Protein AF-A0A132B4L3-F1 (afdb_monomer_lite)

Secondary structure (DSSP, 8-state):
----SEEEEEEEEEETTEEEEEEEEEEE-TTTTTTTTSTTHHHHHHHHHHHHHHHHHHH-TTS------EEE-TTS-EEE---

Structure (mmCIF, N/CA/C/O backbone):
data_AF-A0A132B4L3-F1
#
_entry.id   AF-A0A132B4L3-F1
#
loop_
_atom_site.group_PDB
_atom_site.id
_atom_site.type_symbol
_atom_site.label_atom_id
_atom_site.label_alt_id
_atom_site.label_comp_id
_atom_site.label_asym_id
_atom_site.label_entity_id
_atom_site.label_seq_id
_atom_site.pdbx_PDB_ins_code
_atom_site.Cartn_x
_atom_site.Cartn_y
_atom_site.Cartn_z
_atom_site.occupancy
_atom_site.B_iso_or_equiv
_atom_site.auth_seq_id
_atom_site.auth_comp_id
_atom_site.auth_asym_id
_atom_site.auth_atom_id
_atom_site.pdbx_PDB_model_num
ATOM 1 N N . MET A 1 1 ? -16.040 -11.632 -6.536 1.00 39.28 1 MET A N 1
ATOM 2 C CA . MET A 1 1 ? -15.675 -10.904 -5.299 1.00 39.28 1 MET A CA 1
ATOM 3 C C . MET A 1 1 ? -14.803 -9.718 -5.679 1.00 39.28 1 MET A C 1
ATOM 5 O O . MET A 1 1 ? -13.787 -9.935 -6.323 1.00 39.28 1 MET A O 1
ATOM 9 N N . ALA A 1 2 ? -15.198 -8.488 -5.346 1.00 61.25 2 ALA A N 1
ATOM 10 C CA . ALA A 1 2 ? -14.350 -7.310 -5.534 1.00 61.25 2 ALA A CA 1
ATOM 11 C C . ALA A 1 2 ? -13.680 -6.953 -4.201 1.00 61.25 2 ALA A C 1
ATOM 13 O O . ALA A 1 2 ? -14.348 -6.898 -3.166 1.00 61.25 2 ALA A O 1
ATOM 14 N N . GLY A 1 3 ? -12.366 -6.725 -4.217 1.00 66.12 3 GLY A N 1
ATOM 15 C CA . GLY A 1 3 ? -11.63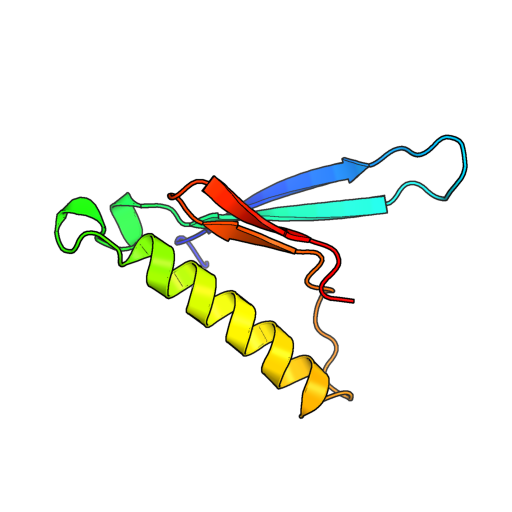8 -6.257 -3.042 1.00 66.12 3 GLY A CA 1
ATOM 16 C C . GLY A 1 3 ? -12.122 -4.861 -2.669 1.00 66.12 3 GLY A C 1
ATOM 17 O O . GLY A 1 3 ? -11.868 -3.910 -3.398 1.00 66.12 3 GLY A O 1
ATOM 18 N N . SER A 1 4 ? -12.846 -4.740 -1.556 1.00 83.06 4 SER A N 1
ATOM 19 C CA . SER A 1 4 ? -13.462 -3.471 -1.156 1.00 83.06 4 SER A CA 1
ATOM 20 C C . SER A 1 4 ? -12.744 -2.784 0.007 1.00 83.06 4 SER A C 1
ATOM 22 O O . SER A 1 4 ? -13.217 -1.749 0.454 1.00 83.06 4 SER A O 1
ATOM 24 N N . PHE A 1 5 ? -11.626 -3.340 0.490 1.00 84.94 5 PHE A N 1
ATOM 25 C CA . PHE A 1 5 ? -10.909 -2.909 1.701 1.00 84.94 5 PHE A CA 1
ATOM 26 C C . PHE A 1 5 ? -9.859 -1.820 1.473 1.00 84.94 5 PHE A C 1
ATOM 28 O O . PHE A 1 5 ? -9.417 -1.209 2.441 1.00 84.94 5 PHE A O 1
ATOM 35 N N . ASN A 1 6 ? -9.459 -1.593 0.222 1.00 89.38 6 ASN A N 1
ATOM 36 C CA . ASN A 1 6 ? -8.427 -0.629 -0.140 1.00 89.38 6 ASN A CA 1
ATOM 37 C C . ASN A 1 6 ? -8.966 0.325 -1.214 1.00 89.38 6 ASN A C 1
ATOM 39 O O . ASN A 1 6 ? -9.624 -0.113 -2.159 1.00 89.38 6 ASN A O 1
ATOM 43 N N . VAL A 1 7 ? -8.654 1.612 -1.089 1.00 90.75 7 VAL A N 1
ATOM 44 C CA . VAL A 1 7 ? -8.799 2.595 -2.169 1.00 90.75 7 VAL A CA 1
ATOM 45 C C . VAL A 1 7 ? -7.488 2.639 -2.939 1.00 90.75 7 VAL A C 1
ATOM 47 O O . VAL A 1 7 ? -6.426 2.832 -2.352 1.00 90.75 7 VAL A O 1
ATOM 50 N N . CYS A 1 8 ? -7.566 2.458 -4.255 1.00 91.75 8 CYS A N 1
ATOM 51 C CA . CYS A 1 8 ? -6.416 2.510 -5.151 1.00 91.75 8 CYS A CA 1
ATOM 52 C C . CYS A 1 8 ? -6.438 3.828 -5.925 1.00 91.75 8 CYS A C 1
ATOM 54 O O . CYS A 1 8 ? -7.327 4.046 -6.747 1.00 91.75 8 CYS A O 1
ATOM 56 N N . ILE A 1 9 ? -5.449 4.685 -5.686 1.00 92.69 9 ILE A N 1
ATOM 57 C CA . ILE A 1 9 ? -5.306 5.973 -6.364 1.00 92.69 9 ILE A CA 1
ATOM 58 C C . ILE A 1 9 ? -4.173 5.859 -7.391 1.00 92.69 9 ILE A C 1
ATOM 60 O O . ILE A 1 9 ? -3.014 5.680 -7.000 1.00 92.69 9 ILE A O 1
ATOM 64 N N . PRO A 1 10 ? -4.462 5.934 -8.702 1.00 92.25 10 PRO A N 1
ATOM 65 C CA . PRO A 1 10 ? -3.424 5.967 -9.720 1.00 92.25 10 PRO A CA 1
ATOM 66 C C . PRO A 1 10 ? -2.725 7.331 -9.705 1.00 92.25 10 PRO A C 1
ATOM 68 O O . PRO A 1 10 ? -3.367 8.373 -9.802 1.00 92.25 10 PRO A O 1
ATOM 71 N N . VAL A 1 11 ? 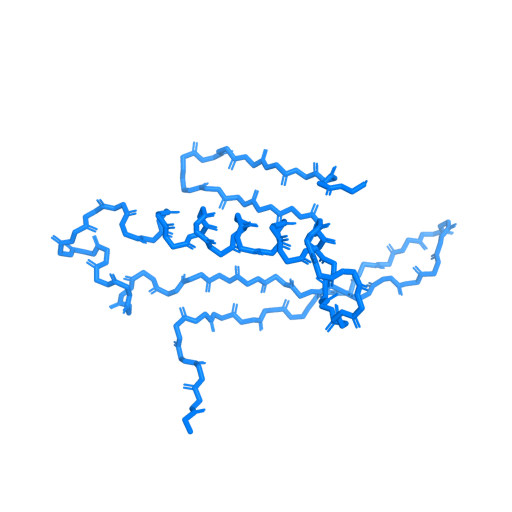-1.397 7.324 -9.630 1.00 90.88 11 VAL A N 1
ATOM 72 C CA . VAL A 1 11 ? -0.565 8.531 -9.622 1.00 90.88 11 VAL A CA 1
ATOM 73 C C . VAL A 1 11 ? 0.407 8.477 -10.791 1.00 90.88 11 VAL A C 1
ATOM 75 O O . VAL A 1 11 ? 1.096 7.480 -11.022 1.00 90.88 11 VAL A O 1
ATOM 78 N N . ARG A 1 12 ? 0.463 9.568 -11.556 1.00 90.25 12 ARG A N 1
ATOM 79 C CA . ARG A 1 12 ? 1.427 9.741 -12.642 1.00 90.25 12 ARG A CA 1
ATOM 80 C C . ARG A 1 12 ? 2.543 10.658 -12.162 1.00 90.25 12 ARG A C 1
ATOM 82 O O . ARG A 1 12 ? 2.314 11.836 -11.918 1.00 90.25 12 ARG A O 1
ATOM 89 N N . VAL A 1 13 ? 3.744 10.109 -12.042 1.00 85.88 13 VAL A N 1
ATOM 90 C CA . VAL A 1 13 ? 4.949 10.848 -11.672 1.00 85.88 13 VAL A CA 1
ATOM 91 C C . VAL A 1 13 ? 5.646 11.275 -12.958 1.00 85.88 13 VAL A C 1
ATOM 93 O O . VAL A 1 13 ? 6.212 10.453 -13.684 1.00 85.88 13 VAL A O 1
ATOM 96 N N . ASN A 1 14 ? 5.574 12.569 -13.259 1.00 83.88 14 ASN A N 1
ATOM 97 C CA . ASN A 1 14 ? 6.304 13.164 -14.371 1.00 83.88 14 ASN A CA 1
ATOM 98 C C . ASN A 1 14 ? 7.679 13.606 -13.865 1.00 83.88 14 ASN A C 1
ATOM 100 O O . ASN A 1 14 ? 7.767 14.398 -12.932 1.00 83.88 14 ASN A O 1
ATOM 104 N N . SER A 1 15 ? 8.747 13.096 -14.475 1.00 76.38 15 SER A N 1
ATOM 105 C CA . SER A 1 15 ? 10.116 13.526 -14.190 1.00 76.38 15 SER A CA 1
ATOM 106 C C . SER A 1 15 ? 10.704 14.174 -15.435 1.00 76.38 15 SER A C 1
ATOM 108 O O . SER A 1 15 ? 10.607 13.615 -16.522 1.00 76.38 15 SER A O 1
ATOM 110 N N . ALA A 1 16 ? 11.345 15.334 -15.284 1.00 68.81 16 ALA A N 1
ATOM 111 C CA . ALA A 1 16 ? 12.034 16.006 -16.388 1.00 68.81 16 ALA A CA 1
ATOM 112 C C . ALA A 1 16 ? 13.270 15.228 -16.889 1.00 68.81 16 ALA A C 1
ATOM 114 O O . ALA A 1 16 ? 13.767 15.504 -17.975 1.00 68.81 16 ALA A O 1
ATOM 115 N N . LYS A 1 17 ? 13.775 14.265 -16.099 1.00 66.50 17 LYS A N 1
ATOM 116 C CA . LYS A 1 17 ? 15.006 13.502 -16.375 1.00 66.50 17 LYS A CA 1
ATOM 117 C C . LYS A 1 17 ? 14.772 12.011 -16.672 1.00 66.50 17 LYS A C 1
ATOM 119 O O . LYS A 1 17 ? 15.734 11.291 -16.906 1.00 66.50 17 LYS A O 1
ATOM 124 N N . SER A 1 18 ? 13.534 11.512 -16.620 1.00 61.41 18 SER A N 1
ATOM 125 C CA . SER A 1 18 ? 13.229 10.082 -16.801 1.00 61.41 18 SER A CA 1
ATOM 126 C C . SER A 1 18 ? 11.828 9.868 -17.379 1.00 61.41 18 SER A C 1
ATOM 128 O O . SER A 1 18 ? 10.981 10.756 -17.308 1.00 61.41 18 SER A O 1
ATOM 130 N N . HIS A 1 19 ? 11.566 8.676 -17.924 1.00 68.69 19 HIS A N 1
ATOM 131 C CA . HIS A 1 19 ? 10.241 8.288 -18.411 1.00 68.69 19 HIS A CA 1
ATOM 132 C C . HIS A 1 19 ? 9.165 8.499 -17.334 1.00 68.69 19 HIS A C 1
ATOM 134 O O . HIS A 1 19 ? 9.386 8.218 -16.154 1.00 68.69 19 HIS A O 1
ATOM 140 N N . SER A 1 20 ? 7.978 8.968 -17.743 1.00 72.12 20 SER A N 1
ATOM 141 C CA . SER A 1 20 ? 6.848 9.144 -16.826 1.00 72.12 20 SER A CA 1
ATOM 142 C C . SER A 1 20 ? 6.509 7.811 -16.157 1.00 72.12 20 SER A C 1
ATOM 144 O O . SER A 1 20 ? 6.107 6.868 -16.845 1.00 72.12 20 SER A O 1
ATOM 146 N N . LYS A 1 21 ? 6.648 7.734 -14.831 1.00 82.62 21 LYS A N 1
ATOM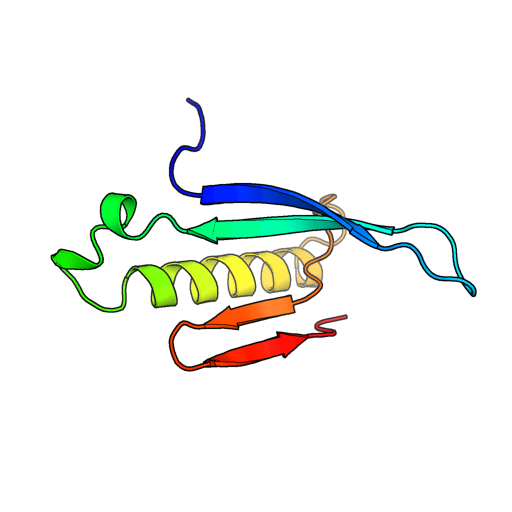 147 C CA . LYS A 1 21 ? 6.307 6.539 -14.052 1.00 82.62 21 LYS A CA 1
ATOM 148 C C . LYS A 1 21 ? 4.840 6.605 -13.647 1.00 82.62 21 LYS A C 1
ATOM 150 O O . LYS A 1 21 ? 4.335 7.654 -13.250 1.00 82.62 21 LYS A O 1
ATOM 155 N N . ARG A 1 22 ? 4.140 5.477 -13.741 1.00 88.12 22 ARG A N 1
ATOM 156 C CA . ARG A 1 22 ? 2.782 5.328 -13.213 1.00 88.12 22 ARG A CA 1
ATOM 157 C C . ARG A 1 22 ? 2.853 4.420 -11.996 1.00 88.12 22 ARG A C 1
ATOM 159 O O . ARG A 1 22 ? 3.316 3.290 -12.106 1.00 88.12 22 ARG A O 1
ATOM 166 N N . VAL A 1 23 ? 2.411 4.928 -10.858 1.00 90.06 23 VAL A N 1
ATOM 167 C CA . VAL A 1 23 ? 2.354 4.190 -9.596 1.00 90.06 23 VAL A CA 1
ATOM 168 C C . VAL A 1 23 ? 0.914 4.146 -9.103 1.00 90.06 23 VAL A C 1
ATOM 170 O O . VAL A 1 23 ? 0.069 4.923 -9.546 1.00 90.06 23 VAL A O 1
ATOM 173 N N . ILE A 1 24 ? 0.618 3.208 -8.212 1.00 92.94 24 ILE A N 1
ATOM 174 C CA . ILE A 1 24 ? -0.677 3.120 -7.541 1.00 92.94 24 ILE A CA 1
ATOM 175 C C . ILE A 1 24 ? -0.408 3.253 -6.054 1.00 92.94 24 ILE A C 1
ATOM 177 O O . ILE A 1 24 ? 0.388 2.495 -5.505 1.00 92.94 24 ILE A O 1
ATOM 181 N N . ILE A 1 25 ? -1.088 4.196 -5.414 1.00 92.12 25 ILE A N 1
ATOM 182 C CA . ILE A 1 25 ? -1.090 4.316 -3.961 1.00 92.12 25 ILE A CA 1
ATOM 183 C C . ILE A 1 25 ? -2.326 3.594 -3.439 1.00 92.12 25 ILE A C 1
ATOM 185 O O . ILE A 1 25 ? -3.429 3.782 -3.956 1.00 92.12 25 ILE A O 1
ATOM 189 N N . ARG A 1 26 ? -2.135 2.734 -2.441 1.00 92.25 26 ARG A N 1
ATOM 190 C CA . ARG A 1 26 ? -3.198 1.935 -1.831 1.00 92.25 26 ARG A CA 1
ATOM 191 C C . ARG A 1 26 ? -3.401 2.398 -0.398 1.00 92.25 26 ARG A C 1
ATOM 193 O O . ARG A 1 26 ? -2.466 2.342 0.391 1.00 92.25 26 ARG A O 1
ATOM 200 N N . PHE A 1 27 ? -4.618 2.821 -0.077 1.00 89.75 27 PHE A N 1
ATOM 201 C CA . PHE A 1 27 ? -5.003 3.208 1.277 1.00 89.75 27 PHE A CA 1
ATOM 202 C C . PHE A 1 27 ? -5.996 2.196 1.843 1.00 89.75 27 PHE A C 1
ATOM 204 O O . PHE A 1 27 ? -7.023 1.961 1.194 1.00 89.75 27 PHE A O 1
ATOM 211 N N . PRO A 1 28 ? -5.745 1.610 3.026 1.00 90.62 28 PRO A N 1
ATOM 212 C CA . PRO A 1 28 ? -6.756 0.810 3.696 1.00 90.62 28 PRO A CA 1
ATOM 213 C C . PRO A 1 28 ? -7.913 1.701 4.138 1.00 90.62 28 PRO A C 1
ATOM 215 O O . PRO A 1 28 ? -7.725 2.852 4.520 1.00 90.62 28 PRO A O 1
ATOM 218 N N . LEU A 1 29 ? -9.126 1.160 4.080 1.00 89.06 29 LEU A N 1
ATOM 219 C CA . LEU A 1 29 ? -10.333 1.831 4.546 1.00 89.06 29 LEU A CA 1
ATOM 220 C C . LEU A 1 29 ? -10.550 1.505 6.033 1.00 89.06 29 LEU A C 1
ATOM 222 O O . LEU A 1 29 ? -10.974 0.382 6.325 1.00 89.06 29 LEU A O 1
ATOM 226 N N . PRO A 1 30 ? -10.320 2.450 6.971 1.00 81.81 30 PRO A N 1
ATOM 227 C CA . PRO A 1 30 ? -10.310 2.170 8.415 1.00 81.81 30 PRO A CA 1
ATOM 228 C C . PRO A 1 30 ? -11.624 1.561 8.921 1.00 81.81 30 PRO A C 1
ATOM 230 O O . PRO A 1 30 ? -11.641 0.622 9.714 1.00 81.81 30 PRO A O 1
ATOM 233 N N . TYR A 1 31 ? -12.750 2.032 8.378 1.00 82.88 31 TYR A N 1
ATOM 234 C CA . TYR A 1 31 ? -14.081 1.547 8.740 1.00 82.88 31 TYR A CA 1
ATOM 235 C C . TYR A 1 31 ? -14.360 0.104 8.289 1.00 82.88 31 TYR A C 1
ATOM 237 O O . TYR A 1 31 ? -15.230 -0.549 8.854 1.00 82.88 31 TYR A O 1
ATOM 245 N N . LYS A 1 32 ? -13.634 -0.419 7.290 1.00 85.06 32 LYS A N 1
ATOM 246 C CA . LYS A 1 32 ? -13.792 -1.807 6.814 1.00 85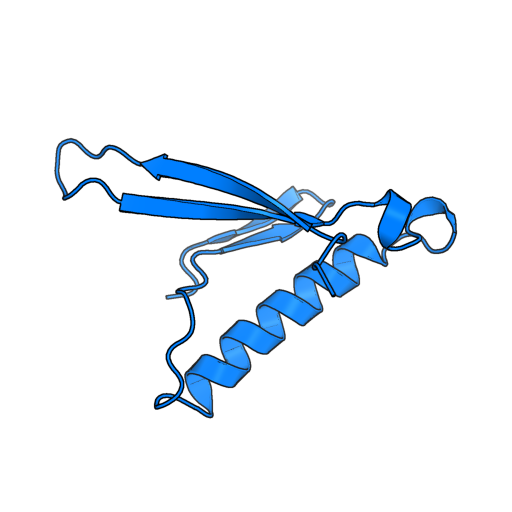.06 32 LYS A CA 1
ATOM 247 C C . LYS A 1 32 ? -12.842 -2.789 7.473 1.00 85.06 32 LYS A C 1
ATOM 249 O O . LYS A 1 32 ? -13.086 -3.988 7.416 1.00 85.06 32 LYS A O 1
ATOM 254 N N . VAL A 1 33 ? -11.763 -2.289 8.064 1.00 83.06 33 VAL A N 1
ATOM 255 C CA . VAL A 1 33 ? -10.833 -3.101 8.856 1.00 83.06 33 VAL A CA 1
ATOM 256 C C . VAL A 1 33 ? -11.229 -3.131 10.331 1.00 83.06 33 VAL A C 1
ATOM 258 O O . VAL A 1 33 ? -10.540 -3.751 11.126 1.00 83.06 33 VAL A O 1
ATOM 261 N N . GLY A 1 34 ? -12.339 -2.491 10.712 1.00 83.88 34 GLY A N 1
ATOM 262 C CA . GLY A 1 34 ? -12.798 -2.478 12.099 1.00 83.88 34 GLY A CA 1
ATOM 263 C C . GLY A 1 34 ? -11.856 -1.720 13.034 1.00 83.88 34 GLY A C 1
ATOM 264 O O . GLY A 1 34 ? -11.844 -2.011 14.224 1.00 83.88 34 GLY A O 1
ATOM 265 N N . ASP A 1 35 ? -11.090 -0.751 12.517 1.00 85.75 35 ASP A N 1
ATOM 266 C CA . ASP A 1 35 ? -10.094 -0.008 13.309 1.00 85.75 35 ASP A CA 1
ATOM 267 C C . ASP A 1 35 ? -10.745 0.775 14.463 1.00 85.75 35 ASP A C 1
ATOM 269 O O . ASP A 1 35 ? -10.155 0.960 15.518 1.00 85.75 35 ASP A O 1
ATOM 273 N N . LEU A 1 36 ? -12.015 1.170 14.296 1.00 83.12 36 LEU A N 1
ATOM 274 C CA . LEU A 1 36 ? -12.815 1.796 15.355 1.00 83.12 36 LEU A CA 1
ATOM 275 C C . LEU A 1 36 ? -13.098 0.856 16.536 1.00 83.12 36 LEU A C 1
ATOM 277 O O . LEU A 1 36 ? -13.254 1.325 17.658 1.00 83.12 36 LEU A O 1
ATOM 281 N N . GLN A 1 37 ? -13.216 -0.450 16.284 1.00 88.00 37 GLN A N 1
ATOM 282 C CA . GLN A 1 37 ? -13.462 -1.460 17.320 1.00 88.00 37 GLN A CA 1
ATOM 283 C C . GLN A 1 37 ? -12.149 -1.992 17.902 1.00 88.00 37 GLN A C 1
ATOM 285 O O . GLN A 1 37 ? -12.077 -2.281 19.092 1.00 88.00 37 GLN A O 1
ATOM 290 N N . HIS A 1 38 ? -11.116 -2.095 17.063 1.00 85.38 38 HIS A N 1
ATOM 291 C CA . HIS A 1 38 ? -9.792 -2.588 17.422 1.00 85.38 38 HIS A CA 1
ATOM 292 C C . HIS A 1 38 ? -8.734 -1.621 16.870 1.00 85.38 38 HIS A C 1
ATOM 294 O O . HIS A 1 38 ? -8.319 -1.774 15.717 1.00 85.38 38 HIS A O 1
ATOM 300 N N . PRO A 1 39 ? -8.313 -0.609 17.649 1.00 85.50 39 PRO A N 1
ATOM 301 C CA . PRO A 1 39 ? -7.350 0.377 17.174 1.00 85.50 39 PRO A CA 1
ATOM 302 C C . PRO A 1 39 ? -6.021 -0.296 16.818 1.00 85.50 39 PRO A C 1
ATOM 304 O O . PRO A 1 39 ? -5.487 -1.078 17.604 1.00 85.50 39 PRO A O 1
ATOM 307 N N . GLY A 1 40 ? -5.492 0.013 15.632 1.00 86.38 40 GLY A N 1
ATOM 308 C CA . GLY A 1 40 ? -4.235 -0.545 15.123 1.00 86.38 40 GLY A CA 1
ATOM 309 C C . GLY A 1 40 ? -4.419 -1.647 14.080 1.00 86.38 40 GLY A C 1
ATOM 310 O O . GLY A 1 40 ? -3.445 -2.073 13.462 1.00 86.38 40 GLY A O 1
ATOM 311 N N . ASN A 1 41 ? -5.652 -2.069 13.798 1.00 88.62 41 ASN A N 1
ATOM 312 C CA . ASN A 1 41 ? -5.918 -3.083 12.780 1.00 88.62 41 ASN A CA 1
ATOM 313 C C . ASN A 1 41 ? -5.591 -2.574 11.364 1.00 88.62 41 ASN A C 1
ATOM 315 O O . ASN A 1 41 ? -5.153 -3.336 10.499 1.00 88.62 41 ASN A O 1
ATOM 319 N N . ALA A 1 42 ? -5.766 -1.270 11.119 1.00 88.44 42 ALA A N 1
ATOM 320 C CA . ALA A 1 42 ? -5.325 -0.641 9.876 1.00 88.44 42 ALA A CA 1
ATOM 321 C C . ALA A 1 42 ? -3.797 -0.685 9.720 1.00 88.44 42 ALA A C 1
ATOM 323 O O . ALA A 1 42 ? -3.296 -0.952 8.627 1.00 88.44 42 ALA A O 1
ATOM 324 N N . GLU A 1 43 ? -3.063 -0.449 10.808 1.00 90.50 43 GLU A N 1
ATOM 325 C CA . GLU A 1 43 ? -1.602 -0.489 10.823 1.00 90.50 43 GLU A CA 1
ATOM 326 C C . GLU A 1 43 ? -1.080 -1.910 10.593 1.00 90.50 43 GLU A C 1
ATOM 328 O O . GLU A 1 43 ? -0.239 -2.128 9.718 1.00 90.50 43 GLU A O 1
ATOM 333 N N . GLU A 1 44 ? -1.630 -2.881 11.323 1.00 90.75 44 GLU A N 1
ATOM 334 C CA . GLU A 1 44 ? -1.285 -4.296 11.193 1.00 90.75 44 GLU A CA 1
ATOM 335 C C . GLU A 1 44 ? -1.518 -4.791 9.763 1.00 90.75 44 GLU A C 1
ATOM 337 O O . GLU A 1 44 ? -0.667 -5.454 9.168 1.00 90.75 44 GLU A O 1
ATOM 342 N N . LYS A 1 45 ? -2.631 -4.377 9.145 1.00 91.06 45 LYS A N 1
ATOM 343 C CA . LYS A 1 45 ? -2.910 -4.676 7.740 1.00 91.06 45 LYS A CA 1
ATOM 344 C C . LYS A 1 45 ? -1.832 -4.132 6.803 1.00 91.06 45 LYS A C 1
ATOM 346 O O . LYS A 1 45 ? -1.410 -4.854 5.901 1.00 91.06 45 LYS A O 1
ATOM 351 N N . ILE A 1 46 ? -1.405 -2.879 6.977 1.00 91.81 46 ILE A N 1
ATOM 352 C CA . ILE A 1 46 ? -0.365 -2.274 6.128 1.00 91.81 46 ILE A CA 1
ATOM 353 C C . ILE A 1 46 ? 0.946 -3.049 6.274 1.00 91.81 46 ILE A C 1
ATOM 355 O O . ILE A 1 46 ? 1.552 -3.413 5.265 1.00 91.81 46 ILE A O 1
ATOM 359 N N . ARG A 1 47 ? 1.361 -3.336 7.514 1.00 92.19 47 ARG A N 1
ATOM 360 C CA . ARG A 1 47 ? 2.588 -4.091 7.805 1.00 92.19 47 ARG A CA 1
ATOM 361 C C . ARG A 1 47 ? 2.537 -5.494 7.202 1.00 92.19 47 ARG A C 1
ATOM 363 O O . ARG A 1 47 ? 3.490 -5.904 6.544 1.00 92.19 47 ARG A O 1
ATOM 370 N N . SER A 1 48 ? 1.417 -6.195 7.364 1.00 93.31 48 SER A N 1
ATOM 371 C CA . SER A 1 48 ? 1.213 -7.543 6.830 1.00 93.31 48 SER A CA 1
ATOM 372 C C . SER A 1 48 ? 1.208 -7.571 5.295 1.00 93.31 48 SER A C 1
ATOM 374 O O . SER A 1 48 ? 1.882 -8.412 4.692 1.00 93.31 48 SER A O 1
ATOM 376 N N . GLU A 1 49 ? 0.528 -6.621 4.636 1.00 92.62 49 GLU A N 1
ATOM 377 C CA . GLU A 1 49 ? 0.574 -6.496 3.171 1.00 92.62 49 GLU A CA 1
ATOM 378 C C . GLU A 1 49 ? 2.010 -6.223 2.694 1.00 92.62 49 GLU A C 1
ATOM 380 O O . GLU A 1 49 ? 2.491 -6.915 1.797 1.00 92.62 49 GLU A O 1
ATOM 385 N N . ALA A 1 50 ? 2.721 -5.275 3.316 1.00 92.81 50 ALA A N 1
ATOM 386 C CA . ALA A 1 50 ? 4.099 -4.943 2.955 1.00 92.81 50 ALA A CA 1
ATOM 387 C C . ALA A 1 50 ? 5.054 -6.137 3.123 1.00 92.81 50 ALA A C 1
ATOM 389 O O . ALA A 1 50 ? 5.786 -6.469 2.189 1.00 92.81 50 ALA A O 1
ATOM 390 N N . ALA A 1 51 ? 4.999 -6.824 4.268 1.00 93.50 51 ALA A N 1
ATOM 391 C CA . ALA A 1 51 ? 5.802 -8.014 4.538 1.00 93.50 51 ALA A CA 1
ATOM 392 C C . ALA A 1 51 ? 5.527 -9.132 3.524 1.00 93.50 51 ALA A C 1
ATOM 394 O O . ALA A 1 51 ? 6.458 -9.761 3.032 1.00 93.50 51 ALA A O 1
ATOM 395 N N . THR A 1 52 ? 4.261 -9.333 3.147 1.00 94.06 52 THR A N 1
ATOM 396 C CA . THR A 1 52 ? 3.875 -10.326 2.134 1.00 94.06 52 THR A CA 1
ATOM 397 C C . THR A 1 52 ? 4.470 -9.992 0.767 1.00 94.06 52 THR A C 1
ATOM 399 O O . THR A 1 52 ? 5.015 -10.871 0.103 1.00 94.06 52 THR A O 1
ATOM 402 N N . PHE A 1 53 ? 4.405 -8.724 0.342 1.00 92.06 53 PHE A N 1
ATOM 403 C CA . PHE A 1 53 ? 5.024 -8.292 -0.913 1.00 92.06 53 PHE A CA 1
ATOM 404 C C . PHE A 1 53 ? 6.533 -8.551 -0.910 1.00 92.06 53 PHE A C 1
ATOM 406 O O . PHE A 1 53 ? 7.036 -9.119 -1.874 1.00 92.06 53 PHE A O 1
ATOM 413 N N . ILE A 1 54 ? 7.237 -8.185 0.164 1.00 91.94 54 ILE A N 1
ATOM 414 C CA . ILE A 1 54 ? 8.685 -8.414 0.302 1.00 91.94 54 ILE A CA 1
ATOM 415 C C . ILE A 1 54 ? 8.994 -9.916 0.268 1.00 91.94 54 ILE A C 1
ATOM 417 O O . ILE A 1 54 ? 9.821 -10.361 -0.523 1.00 91.94 54 ILE A O 1
ATOM 421 N N . TRP A 1 55 ? 8.254 -10.721 1.030 1.00 94.00 55 TRP A N 1
ATOM 422 C CA . TRP A 1 55 ? 8.475 -12.162 1.099 1.00 94.00 55 TRP A CA 1
ATOM 423 C C . TRP A 1 55 ? 8.277 -12.854 -0.256 1.00 94.00 55 TRP A C 1
ATOM 425 O O . TRP A 1 55 ? 9.120 -13.655 -0.662 1.00 94.00 55 TRP A O 1
ATOM 435 N N . ILE A 1 56 ? 7.203 -12.527 -0.991 1.00 93.81 56 ILE A N 1
ATOM 436 C CA . ILE A 1 56 ? 6.942 -13.108 -2.319 1.00 93.81 56 ILE A CA 1
ATOM 437 C C . ILE A 1 56 ? 8.065 -12.741 -3.292 1.00 93.81 56 ILE A C 1
ATOM 439 O O . ILE A 1 56 ? 8.472 -13.575 -4.096 1.00 93.81 56 ILE A O 1
ATOM 443 N N . ARG A 1 57 ? 8.600 -11.518 -3.219 1.00 89.62 57 ARG A N 1
ATOM 444 C CA . ARG A 1 57 ? 9.720 -11.092 -4.074 1.00 89.62 57 ARG A CA 1
ATOM 445 C C . ARG A 1 57 ? 10.964 -11.936 -3.849 1.00 89.62 57 ARG A C 1
ATOM 447 O O . ARG A 1 57 ? 11.599 -12.339 -4.818 1.00 89.62 57 ARG A O 1
ATOM 454 N N . GLU A 1 58 ? 11.305 -12.164 -2.586 1.00 91.88 58 GLU A N 1
ATOM 455 C CA . GLU A 1 58 ? 12.518 -12.878 -2.189 1.00 91.88 58 GLU A CA 1
ATOM 456 C C . GLU A 1 58 ? 12.410 -14.381 -2.455 1.00 91.88 58 GLU A C 1
ATOM 458 O O . GLU A 1 58 ? 13.358 -15.000 -2.931 1.00 91.88 58 GLU A O 1
ATOM 463 N N . ASN A 1 59 ? 11.242 -14.970 -2.184 1.00 95.75 59 ASN A N 1
ATOM 464 C CA . ASN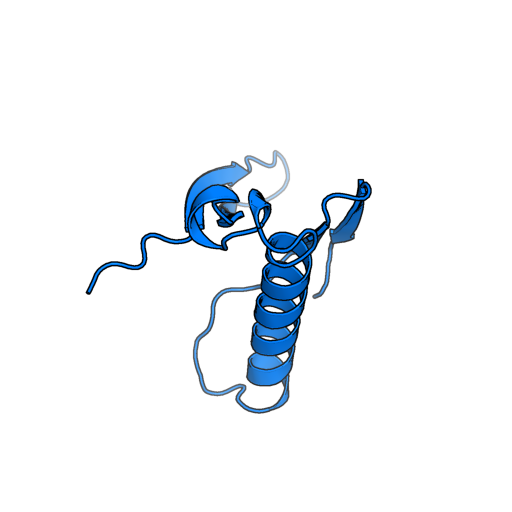 A 1 59 ? 11.060 -16.422 -2.191 1.00 95.75 59 ASN A CA 1
ATOM 465 C C . ASN A 1 59 ? 10.430 -16.948 -3.488 1.00 95.75 59 ASN A C 1
ATOM 467 O O . ASN A 1 59 ? 10.532 -18.136 -3.788 1.00 95.75 59 ASN A O 1
ATOM 471 N N . CYS A 1 60 ? 9.756 -16.098 -4.266 1.00 93.94 60 CYS A N 1
ATOM 472 C CA . CYS A 1 60 ? 9.032 -16.483 -5.479 1.00 93.94 60 CYS A CA 1
ATOM 473 C C . CYS A 1 60 ? 9.334 -15.526 -6.651 1.00 93.94 60 CYS A C 1
ATOM 475 O O . CYS A 1 60 ? 8.412 -14.918 -7.201 1.00 93.94 60 CYS A O 1
ATOM 477 N N . PRO A 1 61 ? 10.601 -15.408 -7.097 1.00 90.06 61 PRO A N 1
ATOM 478 C CA . PRO A 1 61 ? 11.002 -14.438 -8.124 1.00 90.06 61 PRO A CA 1
ATOM 479 C C . PRO A 1 61 ? 10.357 -14.680 -9.498 1.00 90.06 61 PRO A C 1
ATOM 481 O O . PRO A 1 61 ? 10.333 -13.789 -10.343 1.00 90.06 61 PRO A O 1
ATOM 484 N N . THR A 1 62 ? 9.825 -15.880 -9.737 1.00 94.56 62 THR A N 1
ATOM 485 C CA . THR A 1 62 ? 9.111 -16.238 -10.969 1.00 94.56 62 THR A CA 1
ATOM 486 C C . THR A 1 62 ? 7.676 -15.714 -11.007 1.00 94.56 62 THR A C 1
ATOM 488 O O . THR A 1 62 ? 7.077 -15.672 -12.081 1.00 94.56 62 THR A O 1
ATOM 491 N N . VAL A 1 63 ? 7.111 -15.311 -9.864 1.00 92.31 63 VAL A N 1
ATOM 492 C CA . VAL A 1 63 ? 5.748 -14.783 -9.787 1.00 92.31 63 VAL A CA 1
ATOM 493 C C . VAL A 1 63 ? 5.781 -13.284 -10.099 1.00 92.31 63 VAL A C 1
ATOM 495 O O . VAL A 1 63 ? 6.377 -12.510 -9.346 1.00 92.31 63 VAL A O 1
ATOM 498 N N . PRO A 1 64 ? 5.126 -12.828 -11.182 1.00 90.75 64 PRO A N 1
ATOM 499 C CA . PRO A 1 64 ? 5.102 -11.414 -11.518 1.00 90.75 64 PRO A CA 1
ATOM 500 C C . PRO A 1 64 ? 4.202 -10.663 -10.532 1.00 90.75 64 PRO A C 1
ATOM 502 O O . PRO A 1 64 ? 2.976 -10.745 -10.595 1.00 90.75 64 PRO A O 1
ATOM 505 N N . ILE A 1 65 ? 4.816 -9.900 -9.630 1.00 90.88 65 ILE A N 1
ATOM 506 C CA . ILE A 1 65 ? 4.117 -9.013 -8.695 1.00 90.88 65 ILE A CA 1
ATOM 507 C C . ILE A 1 65 ? 4.541 -7.555 -8.894 1.00 90.88 65 ILE A C 1
ATOM 509 O O . ILE A 1 65 ? 5.677 -7.290 -9.302 1.00 90.88 65 ILE A O 1
ATOM 513 N N . PRO A 1 66 ? 3.649 -6.582 -8.623 1.00 89.00 66 PRO A N 1
ATOM 514 C CA . PRO A 1 66 ? 4.005 -5.177 -8.728 1.00 89.00 66 PRO A CA 1
ATOM 515 C C . PRO A 1 66 ? 5.112 -4.806 -7.736 1.00 89.00 66 PRO A C 1
ATOM 517 O O . PRO A 1 66 ? 5.224 -5.359 -6.644 1.00 89.00 66 PRO A O 1
ATOM 520 N N . TYR A 1 67 ? 5.917 -3.827 -8.135 1.00 88.62 67 TYR A N 1
ATOM 521 C CA . TYR A 1 67 ? 6.981 -3.255 -7.322 1.00 88.62 67 TYR A CA 1
ATOM 522 C C . TYR A 1 67 ? 6.405 -2.502 -6.109 1.00 88.62 67 TYR A C 1
ATOM 524 O O . TYR A 1 67 ? 5.652 -1.538 -6.280 1.00 88.62 67 TYR A O 1
ATOM 532 N N . LEU A 1 68 ? 6.775 -2.920 -4.893 1.00 91.50 68 LEU A N 1
ATOM 533 C CA . LEU A 1 68 ? 6.496 -2.174 -3.665 1.00 91.50 68 LEU A CA 1
ATOM 534 C C . LEU A 1 68 ? 7.555 -1.077 -3.493 1.00 91.50 68 LEU A C 1
ATOM 536 O O . LEU A 1 68 ? 8.663 -1.343 -3.048 1.00 91.50 68 LEU A O 1
ATOM 540 N N . TRP A 1 69 ? 7.214 0.155 -3.868 1.00 90.31 69 TRP A N 1
ATOM 541 C CA . TRP A 1 69 ? 8.126 1.305 -3.757 1.00 90.31 69 TRP A CA 1
ATOM 542 C C . TRP A 1 69 ? 8.300 1.807 -2.321 1.00 90.31 69 TRP A C 1
ATOM 544 O O . TRP A 1 69 ? 9.320 2.403 -1.989 1.00 90.31 69 TRP A O 1
ATOM 554 N N . GLY A 1 70 ? 7.289 1.603 -1.481 1.00 92.50 70 GLY A N 1
ATOM 555 C CA . GLY A 1 70 ? 7.269 2.077 -0.108 1.00 92.50 70 GLY A CA 1
ATOM 556 C C . GLY A 1 70 ? 5.908 1.880 0.548 1.00 92.50 70 GLY A C 1
ATOM 557 O O . GLY A 1 70 ? 4.920 1.577 -0.127 1.00 92.50 70 GLY A O 1
ATOM 558 N N . PHE A 1 71 ? 5.860 2.069 1.862 1.00 93.31 71 PHE A N 1
ATOM 559 C CA . PHE A 1 71 ? 4.632 2.093 2.654 1.00 93.31 71 PHE A CA 1
ATOM 560 C C . PHE A 1 71 ? 4.741 3.122 3.789 1.00 93.31 71 PHE A C 1
ATOM 562 O O . PHE A 1 71 ? 5.837 3.494 4.210 1.00 93.31 71 PHE A O 1
ATOM 569 N N . GLY A 1 72 ? 3.593 3.594 4.274 1.00 92.44 72 GLY A N 1
ATOM 570 C CA . GLY A 1 72 ? 3.493 4.553 5.374 1.00 92.44 72 GLY A CA 1
ATOM 571 C C . GLY A 1 72 ? 2.523 4.068 6.443 1.00 92.44 72 GLY A C 1
ATOM 572 O O . GLY A 1 72 ? 1.551 3.383 6.127 1.00 92.44 72 GLY A O 1
ATOM 573 N N . LEU A 1 73 ? 2.803 4.418 7.693 1.00 90.31 73 LEU A N 1
ATOM 574 C CA . LEU A 1 73 ? 2.032 4.059 8.878 1.00 90.31 73 LEU A CA 1
ATOM 575 C C . LEU A 1 73 ? 1.328 5.300 9.463 1.00 90.31 73 LEU A C 1
ATOM 577 O O . LEU A 1 73 ? 1.761 6.431 9.221 1.00 90.31 73 LEU A O 1
ATOM 581 N N . PRO A 1 74 ? 0.233 5.114 10.225 1.00 83.94 74 PRO A N 1
ATOM 582 C CA . PRO A 1 74 ? -0.537 6.219 10.802 1.00 83.94 74 PRO A CA 1
ATOM 583 C C . PRO A 1 74 ? 0.243 7.059 11.826 1.00 83.94 74 PRO A C 1
ATOM 585 O O . PRO A 1 74 ? -0.116 8.209 12.059 1.00 83.94 74 PRO A O 1
ATOM 588 N N . ASP A 1 75 ? 1.327 6.531 12.399 1.00 85.88 75 ASP A N 1
ATOM 589 C CA . ASP A 1 75 ? 2.221 7.245 13.322 1.00 85.88 75 ASP A CA 1
ATOM 590 C C . ASP A 1 75 ? 3.228 8.176 12.614 1.00 85.88 75 ASP A C 1
ATOM 592 O O . ASP A 1 75 ? 4.123 8.735 13.248 1.00 85.88 75 ASP A O 1
ATOM 596 N N . GLY A 1 76 ? 3.096 8.346 11.295 1.00 85.94 76 GLY A N 1
ATOM 597 C CA . GLY A 1 76 ? 3.965 9.191 10.477 1.00 85.94 76 GLY A CA 1
ATOM 598 C C . GLY A 1 76 ? 5.255 8.506 10.026 1.00 85.94 76 GLY A C 1
ATOM 599 O O . GLY A 1 76 ? 6.008 9.091 9.243 1.00 85.94 76 GLY A O 1
ATOM 600 N N . LYS A 1 77 ? 5.518 7.263 10.451 1.00 90.50 77 LYS A N 1
ATOM 601 C CA . LYS A 1 77 ? 6.652 6.492 9.934 1.00 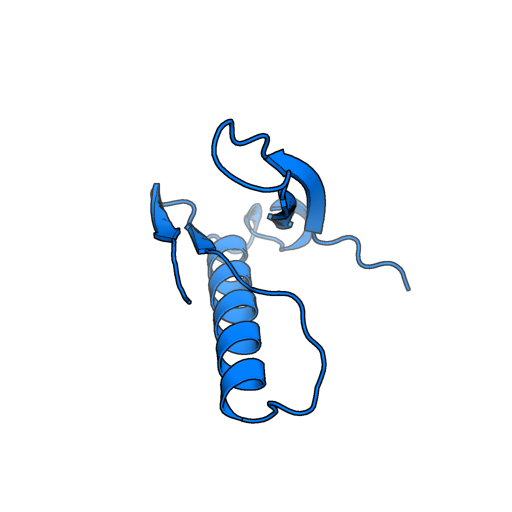90.50 77 LYS A CA 1
ATOM 602 C C . LYS A 1 77 ? 6.382 6.087 8.493 1.00 90.50 77 LYS A C 1
ATOM 604 O O . LYS A 1 77 ? 5.296 5.630 8.143 1.00 90.50 77 LYS A O 1
ATOM 609 N N . SER A 1 78 ? 7.392 6.217 7.647 1.00 91.62 78 SER A N 1
ATOM 610 C CA . SER A 1 78 ? 7.332 5.745 6.269 1.00 91.62 78 SER A CA 1
ATOM 611 C C . SER A 1 78 ? 8.658 5.131 5.866 1.00 91.62 78 SER A C 1
ATOM 613 O O . SER A 1 78 ? 9.719 5.541 6.337 1.00 91.62 78 SER A O 1
ATOM 615 N N . VAL A 1 79 ? 8.575 4.121 5.010 1.00 89.50 79 VAL A N 1
ATOM 616 C CA . VAL A 1 79 ? 9.728 3.492 4.379 1.00 89.50 79 VAL A CA 1
ATOM 617 C C . VAL A 1 79 ? 9.531 3.627 2.879 1.00 89.50 79 VAL A C 1
ATOM 619 O O . VAL A 1 79 ? 8.516 3.189 2.337 1.00 89.50 79 VAL A O 1
ATOM 622 N N . CYS A 1 80 ? 10.498 4.254 2.224 1.00 87.06 80 CYS A N 1
ATOM 623 C CA . CYS A 1 80 ? 10.560 4.431 0.780 1.00 87.06 80 CYS A CA 1
ATOM 624 C C . CYS A 1 80 ? 11.826 3.752 0.264 1.00 87.06 80 CYS A C 1
ATOM 626 O O . CYS A 1 80 ? 12.763 3.560 1.034 1.00 87.06 80 CYS A O 1
ATOM 628 N N . ASP A 1 81 ? 11.858 3.441 -1.030 1.00 77.81 81 ASP A N 1
ATOM 629 C CA . ASP A 1 81 ? 13.021 2.815 -1.670 1.00 77.81 81 ASP A CA 1
ATOM 630 C C . ASP A 1 81 ? 13.320 1.430 -1.070 1.00 77.81 81 ASP A C 1
ATOM 632 O O . ASP A 1 81 ? 14.446 1.080 -0.738 1.00 77.81 81 ASP A O 1
ATOM 636 N N . ILE A 1 82 ? 12.274 0.606 -0.914 1.00 74.19 82 ILE A N 1
ATOM 637 C CA . ILE A 1 82 ? 12.393 -0.805 -0.483 1.00 74.19 82 ILE A CA 1
ATOM 638 C C . ILE A 1 82 ? 12.951 -1.663 -1.646 1.00 74.19 82 ILE A C 1
ATOM 640 O O . ILE A 1 82 ? 12.568 -2.816 -1.845 1.00 74.19 82 ILE A O 1
ATOM 644 N N . MET A 1 83 ? 13.787 -1.068 -2.501 1.00 57.81 83 MET A N 1
ATOM 645 C CA . MET A 1 83 ? 14.229 -1.629 -3.769 1.00 57.81 83 MET A CA 1
ATOM 646 C C . MET A 1 83 ? 15.515 -1.015 -4.284 1.00 57.81 83 MET A C 1
ATOM 648 O O . MET A 1 83 ? 15.573 0.228 -4.318 1.00 57.81 83 MET A O 1
#

pLDDT: mean 86.12, std 9.7, range [39.28, 95.75]

Radius of gyration: 14.59 Å; chains: 1; bounding box: 31×32×36 Å

Foldseek 3Di:
DDDPFKDWDWDWADDPVDDTDIDIDIAGDCVVQCCVVPPCSSVVVQVVVVVVVVCCVVPPVVDDDDDDQWGAGPVGDIDGRPD

Organism: Mollisia scopiformis (NCBI:txid149040)

Sequence (83 aa):
MAGSFNVCIPVRVNSAKSHSKRVIIRFPLPYKVGDLQHPGNAEEKIRSEAATFIWIRENCPTVPIPYLWGFGLPDGKSVCDIM